Protein AF-A0A3D4UGU6-F1 (afdb_monomer_lite)

Radius of gyration: 24.44 Å; chains: 1; bounding box: 76×70×41 Å

Secondary structure (DSSP, 8-state):
--------------------------SS---S-HHHHHH-TTS-HHHHHHHHHHHHHHHHTTSS-HHHHHHHHHHHHH-TTS-HHHHHHHHHHHHT--SHHHHHHHHHHHHHHTTT---HHHHHHHHHHHHHTT-GGGHHHHHHHH--

Foldseek 3Di:
DDDDDDDDDDDDDDDDDPPPDPDPDQPDDDPPQLLVQLPDPSDDLVSNLVSLVVQLVCVVVVNDDPVVSLVSLLVLLPDPPHDPVSNLSSLLSLLPDPPPVSLVVNLVSLQVALQPDQPVSSLVSSVVSCVVVVVVVCVVSSVNNVVD

Sequence (148 aa):
MKTLAKATLIVLSLSLPLMISCSTSSRFEPTGNPLLDLRNPELLERDRIAAARAAWSEVEEGIRDRERTRYALKNLAWSGGTERPLRLTVIELLMSDESPEGNADSRAMARLMLPNEKDTEAVRIIAVRAVESDWDDLAPALVRSLAR

Structure (mmCIF, N/CA/C/O backbone):
data_AF-A0A3D4UGU6-F1
#
_entry.id   AF-A0A3D4UGU6-F1
#
loop_
_atom_site.group_PDB
_atom_site.id
_atom_site.type_symbol
_atom_site.label_atom_id
_atom_site.label_alt_id
_atom_site.label_comp_id
_atom_site.label_asym_id
_atom_site.label_entity_id
_atom_site.label_seq_id
_atom_site.pdbx_PDB_ins_code
_atom_site.Cartn_x
_atom_site.Cartn_y
_atom_site.Cartn_z
_atom_site.occupancy
_atom_site.B_iso_or_equiv
_atom_site.auth_seq_id
_atom_site.auth_comp_id
_atom_site.auth_asym_id
_atom_site.auth_atom_id
_atom_site.pdbx_PDB_model_num
ATOM 1 N N . MET A 1 1 ? 60.203 56.952 -3.074 1.00 46.09 1 MET A N 1
ATOM 2 C CA . MET A 1 1 ? 58.954 56.240 -3.425 1.00 46.09 1 MET A CA 1
ATOM 3 C C . MET A 1 1 ? 59.177 54.760 -3.147 1.00 46.09 1 MET A C 1
ATOM 5 O O . MET A 1 1 ? 60.029 54.169 -3.792 1.00 46.09 1 MET A O 1
ATOM 9 N N . LYS A 1 2 ? 58.551 54.213 -2.096 1.00 43.56 2 LYS A N 1
ATOM 10 C CA . LYS A 1 2 ? 58.785 52.845 -1.598 1.00 43.56 2 LYS A CA 1
ATOM 11 C C . LYS A 1 2 ? 57.653 51.928 -2.070 1.00 43.56 2 LYS A C 1
ATOM 13 O O . LYS A 1 2 ? 56.502 52.159 -1.720 1.00 43.56 2 LYS A O 1
ATOM 18 N N . THR A 1 3 ? 57.995 50.908 -2.845 1.00 61.78 3 THR A N 1
ATOM 19 C CA . THR A 1 3 ? 57.140 49.767 -3.194 1.00 61.78 3 THR A CA 1
ATOM 20 C C . THR A 1 3 ? 57.144 48.749 -2.054 1.00 61.78 3 THR A C 1
ATOM 22 O O . THR A 1 3 ? 58.214 48.369 -1.582 1.00 61.78 3 THR A O 1
ATOM 25 N N . LEU A 1 4 ? 55.968 48.282 -1.627 1.00 54.72 4 LEU A N 1
ATOM 26 C CA . LEU A 1 4 ? 55.832 47.160 -0.695 1.00 54.72 4 LEU A CA 1
ATOM 27 C C . LEU A 1 4 ? 54.700 46.246 -1.171 1.00 54.72 4 LEU A C 1
ATOM 29 O O . LEU A 1 4 ? 53.520 46.538 -1.001 1.00 54.72 4 LEU A O 1
ATOM 33 N N . ALA A 1 5 ? 55.102 45.152 -1.813 1.00 58.72 5 ALA A N 1
ATOM 34 C CA . ALA A 1 5 ? 54.250 44.025 -2.144 1.00 58.72 5 ALA A CA 1
ATOM 35 C C . ALA A 1 5 ? 53.899 43.252 -0.863 1.00 58.72 5 ALA A C 1
ATOM 37 O O . ALA A 1 5 ? 54.774 42.987 -0.037 1.00 58.72 5 ALA A O 1
ATOM 38 N N . LYS A 1 6 ? 52.634 42.852 -0.711 1.00 54.25 6 LYS A N 1
ATOM 39 C CA . LYS A 1 6 ? 52.220 41.827 0.252 1.00 54.25 6 LYS A CA 1
ATOM 40 C C . LYS A 1 6 ? 51.451 40.740 -0.486 1.00 54.25 6 LYS A C 1
ATOM 42 O O . LYS A 1 6 ? 50.303 40.923 -0.871 1.00 54.25 6 LYS A O 1
ATOM 47 N N . ALA A 1 7 ? 52.138 39.619 -0.679 1.00 60.38 7 ALA A N 1
ATOM 48 C CA . ALA A 1 7 ? 51.550 38.335 -1.011 1.00 60.38 7 ALA A CA 1
ATOM 49 C C . ALA A 1 7 ? 50.746 37.828 0.196 1.00 60.38 7 ALA A C 1
ATOM 51 O O . ALA A 1 7 ? 51.212 37.905 1.333 1.00 60.38 7 ALA A O 1
ATOM 52 N N . THR A 1 8 ? 49.540 37.318 -0.032 1.00 62.62 8 THR A N 1
ATOM 53 C CA . THR A 1 8 ? 48.770 36.585 0.981 1.00 62.62 8 THR A CA 1
ATOM 54 C C . THR A 1 8 ? 48.318 35.278 0.350 1.00 62.62 8 THR A C 1
ATOM 56 O O . THR A 1 8 ? 47.442 35.249 -0.508 1.00 62.62 8 THR A O 1
ATOM 59 N N . LEU A 1 9 ? 49.015 34.211 0.736 1.00 54.78 9 LEU A N 1
ATOM 60 C CA . LEU A 1 9 ? 48.785 32.831 0.336 1.00 54.78 9 LEU A CA 1
ATOM 61 C C . LEU A 1 9 ? 47.751 32.242 1.311 1.00 54.78 9 LEU A C 1
ATOM 63 O O . LEU A 1 9 ? 48.059 32.077 2.489 1.00 54.78 9 LEU A O 1
ATOM 67 N N . ILE A 1 10 ? 46.529 31.963 0.852 1.00 64.19 10 ILE A N 1
ATOM 68 C CA . ILE A 1 10 ? 45.519 31.239 1.641 1.00 64.19 10 ILE A CA 1
ATOM 69 C C . ILE A 1 10 ? 45.541 29.781 1.181 1.00 64.19 10 ILE A C 1
ATOM 71 O O . ILE A 1 10 ? 45.082 29.452 0.091 1.00 64.19 10 ILE A O 1
ATOM 75 N N . VAL A 1 11 ? 46.111 28.914 2.017 1.00 57.41 11 VAL A N 1
ATOM 76 C CA . VAL A 1 11 ? 46.067 27.456 1.866 1.00 57.41 11 VAL A CA 1
ATOM 77 C C . VAL A 1 11 ? 44.796 26.970 2.562 1.00 57.41 11 VAL A C 1
ATOM 79 O O . VAL A 1 11 ? 44.750 26.901 3.787 1.00 57.41 11 VAL A O 1
ATOM 82 N N . LEU A 1 12 ? 43.748 26.680 1.788 1.00 63.50 12 LEU A N 1
ATOM 83 C CA . LEU A 1 12 ? 42.512 26.072 2.286 1.00 63.50 12 LEU A CA 1
ATOM 84 C C . LEU A 1 12 ? 42.599 24.552 2.078 1.00 63.50 12 LEU A C 1
ATOM 86 O O . LEU A 1 12 ? 42.323 24.035 0.998 1.00 63.50 12 LEU A O 1
ATOM 90 N N . SER A 1 13 ? 43.049 23.835 3.105 1.00 57.81 13 SER A N 1
ATOM 91 C CA . SER A 1 13 ? 43.100 22.372 3.133 1.00 57.81 13 SER A CA 1
ATOM 92 C C . SER A 1 13 ? 41.694 21.800 3.343 1.00 57.81 13 SER A C 1
ATOM 94 O O . SER A 1 13 ? 41.182 21.788 4.463 1.00 57.81 13 SER A O 1
ATOM 96 N N . LEU A 1 14 ? 41.065 21.351 2.255 1.00 61.81 14 LEU A N 1
ATOM 97 C CA . LEU A 1 14 ? 39.759 20.693 2.252 1.00 61.81 14 LEU A CA 1
ATOM 98 C C . LEU A 1 14 ? 39.931 19.187 2.518 1.00 61.81 14 LEU A C 1
ATOM 100 O O . LEU A 1 14 ? 40.141 18.394 1.603 1.00 61.81 14 LEU A O 1
ATOM 104 N N . SER A 1 15 ? 39.873 18.796 3.788 1.00 63.38 15 SER A N 1
ATOM 105 C CA . SER A 1 15 ? 39.917 17.397 4.227 1.00 63.38 15 SER A CA 1
ATOM 106 C C . SER A 1 15 ? 38.533 16.753 4.068 1.00 63.38 15 SER A C 1
ATOM 108 O O . SER A 1 15 ? 37.707 16.836 4.974 1.00 63.38 15 SER A O 1
ATOM 110 N N . LEU A 1 16 ? 38.255 16.130 2.919 1.00 66.19 16 LEU A N 1
ATOM 111 C CA . LEU A 1 16 ? 37.051 15.311 2.724 1.00 66.19 16 LEU A CA 1
ATOM 112 C C . LEU A 1 16 ? 37.255 13.926 3.373 1.00 66.19 16 LEU A C 1
ATOM 114 O O . LEU A 1 16 ? 38.149 13.194 2.940 1.00 66.19 16 LEU A O 1
ATOM 118 N N . PRO A 1 17 ? 36.452 13.516 4.373 1.00 64.88 17 PRO A N 1
ATOM 119 C CA . PRO A 1 17 ? 36.471 12.140 4.846 1.00 64.88 17 PRO A CA 1
ATOM 120 C C . PRO A 1 17 ? 35.870 11.221 3.772 1.00 64.88 17 PRO A C 1
ATOM 122 O O . PRO A 1 17 ? 34.701 11.342 3.405 1.00 64.88 17 PRO A O 1
ATOM 125 N N . LEU A 1 18 ? 36.689 10.294 3.269 1.00 62.00 18 LEU A N 1
ATOM 126 C CA . LEU A 1 18 ? 36.267 9.158 2.450 1.00 62.00 18 LEU A CA 1
ATOM 127 C C . LEU A 1 18 ? 35.334 8.264 3.278 1.00 62.00 18 LEU A C 1
ATOM 129 O O . LEU A 1 18 ? 35.778 7.421 4.055 1.00 62.00 18 LEU A O 1
ATOM 133 N N . MET A 1 19 ? 34.027 8.460 3.113 1.00 65.38 19 MET A N 1
ATOM 134 C CA . MET A 1 19 ? 33.008 7.527 3.585 1.00 65.38 19 MET A CA 1
ATOM 135 C C . MET A 1 19 ? 33.100 6.247 2.745 1.00 65.38 19 MET A C 1
ATOM 137 O O . MET A 1 19 ? 32.642 6.200 1.603 1.00 65.38 19 MET A O 1
ATOM 141 N N . ILE A 1 20 ? 33.725 5.210 3.304 1.00 63.09 20 ILE A N 1
ATOM 142 C CA . ILE A 1 20 ? 33.749 3.856 2.745 1.00 63.09 20 ILE A CA 1
ATOM 143 C C . ILE A 1 20 ? 32.329 3.288 2.875 1.00 63.09 20 ILE A C 1
ATOM 145 O O . ILE A 1 20 ? 31.932 2.791 3.926 1.00 63.09 20 ILE A O 1
ATOM 149 N N . SER A 1 21 ? 31.537 3.424 1.811 1.00 65.44 21 SER A N 1
ATOM 150 C CA . SER A 1 21 ? 30.203 2.836 1.711 1.00 65.44 21 SER A CA 1
ATOM 151 C C . SER A 1 21 ? 30.337 1.366 1.319 1.00 65.44 21 SER A C 1
ATOM 153 O O . SER A 1 21 ? 30.673 1.042 0.178 1.00 65.44 21 SER A O 1
ATOM 155 N N . CYS A 1 22 ? 30.094 0.460 2.266 1.00 66.12 22 CYS A N 1
ATOM 156 C CA . CYS A 1 22 ? 29.936 -0.963 1.981 1.00 66.12 22 CYS A CA 1
ATOM 157 C C . CYS A 1 22 ? 28.624 -1.184 1.213 1.00 66.12 22 CYS A C 1
ATOM 159 O O . CYS A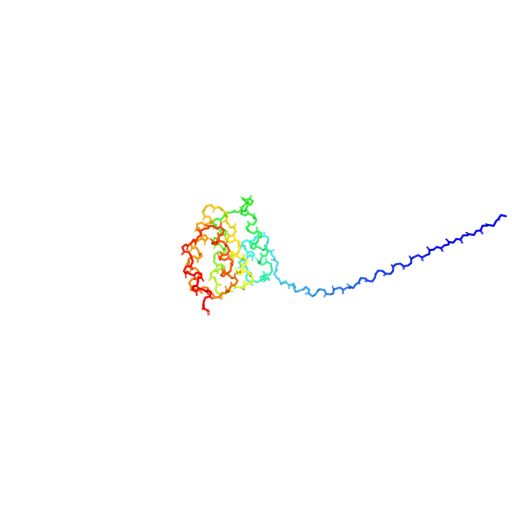 1 22 ? 27.584 -1.508 1.785 1.00 66.12 22 CYS A O 1
ATOM 161 N N . SER A 1 23 ? 28.676 -0.997 -0.104 1.00 62.88 23 SER A N 1
ATOM 162 C CA . SER A 1 23 ? 27.615 -1.388 -1.026 1.00 62.88 23 SER A CA 1
ATOM 163 C C . SER A 1 23 ? 27.486 -2.912 -1.020 1.00 62.88 23 SER A C 1
ATOM 165 O O . SER A 1 23 ? 28.260 -3.612 -1.669 1.00 62.88 23 SER A O 1
ATOM 167 N N . THR A 1 24 ? 26.485 -3.436 -0.314 1.00 66.50 24 THR A N 1
ATOM 168 C CA . THR A 1 24 ? 26.001 -4.798 -0.571 1.00 66.50 24 THR A CA 1
ATOM 169 C C . THR A 1 24 ? 25.322 -4.773 -1.941 1.00 66.50 24 THR A C 1
ATOM 171 O O . THR A 1 24 ? 24.236 -4.200 -2.086 1.00 66.50 24 THR A O 1
ATOM 174 N N . SER A 1 25 ? 26.001 -5.293 -2.962 1.00 69.19 25 SER A N 1
ATOM 175 C CA . SER A 1 25 ? 25.438 -5.517 -4.292 1.00 69.19 25 SER A CA 1
ATOM 176 C C . SER A 1 25 ? 24.712 -6.861 -4.317 1.00 69.19 25 SER A C 1
ATOM 178 O O . SER A 1 25 ? 25.158 -7.841 -3.718 1.00 69.19 25 SER A O 1
ATOM 180 N N . SER A 1 26 ? 23.563 -6.900 -4.985 1.00 74.19 26 SER A N 1
ATOM 181 C CA . SER A 1 26 ? 22.894 -8.160 -5.291 1.00 74.19 26 SER A CA 1
ATOM 182 C C . SER A 1 26 ? 23.615 -8.859 -6.446 1.00 74.19 26 SER A C 1
ATOM 184 O O . SER A 1 26 ? 24.264 -8.205 -7.260 1.00 74.19 26 SER A O 1
ATOM 186 N N . ARG A 1 27 ? 23.515 -10.192 -6.517 1.00 82.06 27 ARG A N 1
ATOM 187 C CA . ARG A 1 27 ? 24.000 -10.967 -7.676 1.00 82.06 27 ARG A CA 1
ATOM 188 C C . ARG A 1 27 ? 23.057 -10.887 -8.882 1.00 82.06 27 ARG A C 1
ATOM 190 O O . ARG A 1 27 ? 23.422 -11.349 -9.956 1.00 82.06 27 ARG A O 1
ATOM 197 N N . PHE A 1 28 ? 21.865 -10.339 -8.683 1.00 89.38 28 PHE A N 1
ATOM 198 C CA . PHE A 1 28 ? 20.797 -10.222 -9.662 1.00 89.38 28 PHE A CA 1
ATOM 199 C C . PHE A 1 28 ? 20.582 -8.754 -10.030 1.00 89.38 28 PHE A C 1
ATOM 201 O O . PHE A 1 28 ? 20.546 -7.871 -9.169 1.00 89.38 28 PHE A O 1
ATOM 208 N N . GLU A 1 29 ? 20.442 -8.492 -11.321 1.00 92.19 29 GLU A N 1
ATOM 209 C CA . GLU A 1 29 ? 20.176 -7.152 -11.831 1.00 92.19 29 GLU A CA 1
ATOM 210 C C . GLU A 1 29 ? 18.671 -6.980 -12.077 1.00 92.19 29 GLU A C 1
ATOM 212 O O . GLU A 1 29 ? 18.023 -7.924 -12.546 1.00 92.19 29 GLU A O 1
ATOM 217 N N . PRO A 1 30 ? 18.090 -5.807 -11.760 1.00 94.81 30 PRO A N 1
ATOM 218 C CA . PRO A 1 30 ? 16.723 -5.489 -12.149 1.00 94.81 30 PRO A CA 1
ATOM 219 C C . PRO A 1 30 ? 16.535 -5.636 -13.661 1.00 94.81 30 PRO A C 1
ATOM 221 O O . PRO A 1 30 ? 17.362 -5.186 -14.454 1.00 94.81 30 PRO A O 1
ATOM 224 N N . THR A 1 31 ? 15.428 -6.247 -14.066 1.00 96.38 31 THR A N 1
ATOM 225 C CA . THR A 1 31 ? 15.087 -6.473 -15.477 1.00 96.38 31 THR A CA 1
ATOM 226 C C . THR A 1 31 ? 14.634 -5.199 -16.185 1.00 96.38 31 THR A C 1
ATOM 228 O O . THR A 1 31 ? 14.565 -5.169 -17.413 1.00 96.38 31 THR A O 1
ATOM 231 N N . GLY A 1 32 ? 14.281 -4.161 -15.420 1.00 94.56 32 GLY A N 1
ATOM 232 C CA . GLY A 1 32 ? 13.682 -2.934 -15.936 1.00 94.56 32 GLY A CA 1
ATOM 233 C C . GLY A 1 32 ? 12.168 -3.040 -16.120 1.00 94.56 32 GLY A C 1
ATOM 234 O O . GLY A 1 32 ? 11.548 -2.077 -16.556 1.00 94.56 32 GLY A O 1
ATOM 235 N N . ASN A 1 33 ? 11.552 -4.179 -15.778 1.00 96.88 33 ASN A N 1
ATOM 236 C CA . ASN A 1 33 ? 10.102 -4.307 -15.671 1.00 96.88 33 ASN A CA 1
ATOM 237 C C . ASN A 1 33 ? 9.694 -4.260 -14.188 1.00 96.88 33 ASN A C 1
ATOM 239 O O . ASN A 1 33 ? 9.837 -5.271 -13.491 1.00 96.88 33 ASN A O 1
ATOM 243 N N . PRO A 1 34 ? 9.103 -3.145 -13.716 1.00 97.62 34 PRO A N 1
ATOM 244 C CA . PRO A 1 34 ? 8.799 -2.949 -12.302 1.00 97.62 34 PRO A CA 1
ATOM 245 C C . PRO A 1 34 ? 7.976 -4.069 -11.651 1.00 97.62 34 PRO A C 1
ATOM 247 O O . PRO A 1 34 ? 8.245 -4.455 -10.519 1.00 97.62 34 PRO A O 1
ATOM 250 N N . LEU A 1 35 ? 6.998 -4.656 -12.352 1.00 97.25 35 LEU A N 1
ATOM 251 C CA . LEU A 1 35 ? 6.181 -5.733 -11.773 1.00 97.25 35 LEU A CA 1
ATOM 252 C C . LEU A 1 35 ? 6.900 -7.083 -11.715 1.00 97.25 35 LEU A C 1
ATOM 254 O O . LEU A 1 35 ? 6.578 -7.897 -10.846 1.00 97.25 35 LEU A O 1
ATOM 258 N N . LEU A 1 36 ? 7.829 -7.346 -12.638 1.00 97.00 36 LEU A N 1
ATOM 259 C CA . LEU A 1 36 ? 8.654 -8.553 -12.575 1.00 97.00 36 LEU A CA 1
ATOM 260 C C . LEU A 1 36 ? 9.684 -8.422 -11.454 1.00 97.00 36 LEU A C 1
ATOM 262 O O . LEU A 1 36 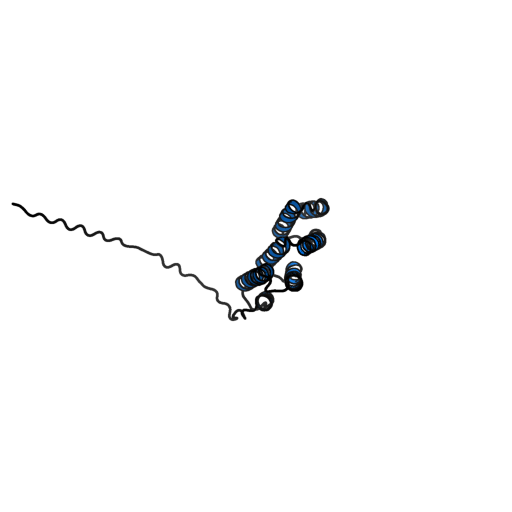? 9.787 -9.321 -10.622 1.00 97.00 36 LEU A O 1
ATOM 266 N N . ASP A 1 37 ? 10.355 -7.275 -11.380 1.00 97.88 37 ASP A N 1
ATOM 267 C CA . ASP A 1 37 ? 11.381 -6.995 -10.375 1.00 97.88 37 ASP A CA 1
ATOM 268 C C . ASP A 1 37 ? 10.790 -6.990 -8.960 1.00 97.88 37 ASP A C 1
ATOM 270 O O . ASP A 1 37 ? 11.307 -7.640 -8.056 1.00 97.88 37 ASP A O 1
ATOM 274 N N . LEU A 1 38 ? 9.621 -6.379 -8.771 1.00 97.69 38 LEU A N 1
ATOM 275 C CA . LEU A 1 38 ? 8.892 -6.407 -7.502 1.00 97.69 38 LEU A CA 1
ATOM 276 C C . LEU A 1 38 ? 8.629 -7.838 -6.985 1.00 97.69 38 LEU A C 1
ATOM 278 O O . LEU A 1 38 ? 8.700 -8.116 -5.780 1.00 97.69 38 LEU A O 1
ATOM 282 N N . ARG A 1 39 ? 8.307 -8.759 -7.898 1.00 95.38 39 ARG A N 1
ATOM 283 C CA . ARG A 1 39 ? 7.971 -10.153 -7.580 1.00 95.38 39 ARG A CA 1
ATOM 284 C C . ARG A 1 39 ? 9.190 -11.062 -7.484 1.00 95.38 39 ARG A C 1
ATOM 286 O O . ARG A 1 39 ? 9.014 -12.213 -7.094 1.00 95.38 39 ARG A O 1
ATOM 293 N N . ASN A 1 40 ? 10.379 -10.578 -7.831 1.00 95.31 40 ASN A N 1
ATOM 294 C CA . ASN A 1 40 ? 11.591 -11.376 -7.822 1.00 95.31 40 ASN A CA 1
ATOM 295 C C . ASN A 1 40 ? 12.173 -11.453 -6.395 1.00 95.31 40 ASN A C 1
ATOM 297 O O . ASN A 1 40 ? 12.705 -10.450 -5.920 1.00 95.31 40 ASN A O 1
ATOM 301 N N . PRO A 1 41 ? 12.111 -12.610 -5.705 1.00 94.25 41 PRO A N 1
ATOM 302 C CA . PRO A 1 41 ? 12.667 -12.748 -4.358 1.00 94.25 41 PRO A CA 1
ATOM 303 C C . PRO A 1 41 ? 14.204 -12.749 -4.339 1.00 94.25 41 PRO A C 1
ATOM 305 O O . PRO A 1 41 ? 14.796 -12.676 -3.268 1.00 94.25 41 PRO A O 1
ATOM 308 N N . GLU A 1 42 ? 14.855 -12.856 -5.499 1.00 94.38 42 GLU A N 1
ATOM 309 C CA . GLU A 1 42 ? 16.314 -12.863 -5.616 1.00 94.38 42 GLU A CA 1
ATOM 310 C C . GLU A 1 42 ? 16.916 -11.446 -5.633 1.00 94.38 42 GLU A C 1
ATOM 312 O O . GLU A 1 42 ? 18.116 -11.280 -5.400 1.00 94.38 42 GLU A O 1
ATOM 317 N N . LEU A 1 43 ? 16.095 -10.416 -5.876 1.00 95.81 43 LEU A N 1
ATOM 318 C CA . LEU A 1 43 ? 16.507 -9.015 -5.770 1.00 95.81 43 LEU A CA 1
ATOM 319 C C . LEU A 1 43 ? 16.566 -8.560 -4.310 1.00 95.81 43 LEU A C 1
ATOM 321 O O . LEU A 1 43 ? 15.837 -9.057 -3.449 1.00 95.81 43 LEU A O 1
ATOM 325 N N . LEU A 1 44 ? 17.396 -7.550 -4.033 1.00 95.56 44 LEU A N 1
ATOM 326 C CA . LEU A 1 44 ? 17.416 -6.936 -2.706 1.00 95.56 44 LEU A CA 1
ATOM 327 C C . LEU A 1 44 ? 16.079 -6.266 -2.421 1.00 95.56 44 LEU A C 1
ATOM 329 O O . LEU A 1 44 ? 15.450 -5.679 -3.301 1.00 95.56 44 LEU A O 1
ATOM 333 N N . GLU A 1 45 ? 15.710 -6.251 -1.145 1.00 95.94 45 GLU A N 1
ATOM 334 C CA . GLU A 1 45 ? 14.514 -5.567 -0.660 1.00 95.94 45 GLU A CA 1
ATOM 335 C C . GLU A 1 45 ? 14.418 -4.118 -1.167 1.00 95.94 45 GLU A C 1
ATOM 337 O O . GLU A 1 45 ? 13.368 -3.708 -1.658 1.00 95.94 45 GLU A O 1
ATOM 342 N N . ARG A 1 46 ? 15.522 -3.355 -1.128 1.00 95.94 46 ARG A N 1
ATOM 343 C CA . ARG A 1 46 ? 15.554 -1.964 -1.613 1.00 95.94 46 ARG A CA 1
ATOM 344 C C . ARG A 1 46 ? 15.194 -1.842 -3.099 1.00 95.94 46 ARG A C 1
ATOM 346 O O . ARG A 1 46 ? 14.505 -0.900 -3.480 1.00 95.94 46 ARG A O 1
ATOM 353 N N . ASP A 1 47 ? 15.637 -2.797 -3.916 1.00 96.81 47 ASP A N 1
ATOM 354 C CA . ASP A 1 47 ? 15.424 -2.784 -5.364 1.00 96.81 47 ASP A CA 1
ATOM 355 C C . ASP A 1 47 ? 13.967 -3.162 -5.664 1.00 96.81 47 ASP A C 1
ATOM 357 O O . ASP A 1 47 ? 13.315 -2.545 -6.503 1.00 96.81 47 ASP A O 1
ATOM 361 N N . ARG A 1 48 ? 13.401 -4.095 -4.888 1.00 98.00 48 ARG A N 1
ATOM 362 C CA . ARG A 1 48 ? 11.977 -4.455 -4.950 1.00 98.00 48 ARG A CA 1
ATOM 363 C C . ARG A 1 48 ? 11.069 -3.313 -4.489 1.00 98.00 48 ARG A C 1
ATOM 365 O O . ARG A 1 48 ? 10.025 -3.087 -5.093 1.00 98.00 48 ARG A O 1
ATOM 372 N N . ILE A 1 49 ? 11.467 -2.558 -3.462 1.00 98.56 49 ILE A N 1
ATOM 373 C CA . ILE A 1 49 ? 10.770 -1.336 -3.026 1.00 98.56 49 ILE A CA 1
ATOM 374 C C . ILE A 1 49 ? 10.793 -0.282 -4.137 1.00 98.56 49 ILE A C 1
ATOM 376 O O . ILE A 1 49 ? 9.753 0.303 -4.446 1.00 98.56 49 ILE A O 1
ATOM 380 N N . ALA A 1 50 ? 11.955 -0.053 -4.756 1.00 98.19 50 ALA A N 1
ATOM 381 C CA . ALA A 1 50 ? 12.074 0.864 -5.886 1.00 98.19 50 ALA A CA 1
ATOM 382 C C . ALA A 1 50 ? 11.177 0.423 -7.053 1.00 98.19 50 ALA A C 1
ATOM 384 O O . ALA A 1 50 ? 10.457 1.246 -7.616 1.00 98.19 50 ALA A O 1
ATOM 385 N N . ALA A 1 51 ? 11.135 -0.879 -7.342 1.00 98.50 51 ALA A N 1
ATOM 386 C CA . ALA A 1 51 ? 10.258 -1.455 -8.352 1.00 98.50 51 ALA A CA 1
ATOM 387 C C . ALA A 1 51 ? 8.764 -1.275 -8.016 1.00 98.50 51 ALA A C 1
ATOM 389 O O . ALA A 1 51 ? 7.986 -0.930 -8.901 1.00 98.50 51 ALA A O 1
ATOM 390 N N . ALA A 1 52 ? 8.345 -1.418 -6.751 1.00 98.69 52 ALA A N 1
ATOM 391 C CA . ALA A 1 52 ? 6.965 -1.129 -6.339 1.00 98.69 52 ALA A CA 1
ATOM 392 C C . ALA A 1 52 ? 6.574 0.328 -6.632 1.00 98.69 52 ALA A C 1
ATOM 394 O O . ALA A 1 52 ? 5.515 0.587 -7.202 1.00 98.69 52 ALA A O 1
ATOM 395 N N . ARG A 1 53 ? 7.446 1.277 -6.267 1.00 98.69 53 ARG A N 1
ATOM 396 C CA . ARG A 1 53 ? 7.211 2.713 -6.479 1.00 98.69 53 ARG A CA 1
ATOM 397 C C . ARG A 1 53 ? 7.211 3.073 -7.963 1.00 98.69 53 ARG A C 1
ATOM 399 O O . ARG A 1 53 ? 6.335 3.814 -8.391 1.00 98.69 53 ARG A O 1
ATOM 406 N N . ALA A 1 54 ? 8.127 2.507 -8.746 1.00 98.56 54 ALA A N 1
ATOM 407 C CA . ALA A 1 54 ? 8.159 2.691 -10.194 1.00 98.56 54 ALA A CA 1
ATOM 408 C C . ALA A 1 54 ? 6.889 2.142 -10.863 1.00 98.56 54 ALA A C 1
ATOM 410 O O . ALA A 1 54 ? 6.270 2.840 -11.659 1.00 98.56 54 ALA A O 1
ATOM 411 N N . ALA A 1 55 ? 6.442 0.939 -10.479 1.00 98.62 55 ALA A N 1
ATOM 412 C CA . ALA A 1 55 ? 5.202 0.358 -10.994 1.00 98.62 55 ALA A CA 1
ATOM 413 C C . ALA A 1 55 ? 3.986 1.247 -10.698 1.00 98.62 55 ALA A C 1
ATOM 415 O O . ALA A 1 55 ? 3.096 1.360 -11.535 1.00 98.62 55 ALA A O 1
ATOM 416 N N . TRP A 1 56 ? 3.951 1.865 -9.515 1.00 98.62 56 TRP A N 1
ATOM 417 C CA . TRP A 1 56 ? 2.879 2.780 -9.136 1.00 98.62 56 TRP A CA 1
ATOM 418 C C . TRP A 1 56 ? 2.955 4.123 -9.873 1.00 98.62 56 TRP A C 1
ATOM 420 O O . TRP A 1 56 ? 1.934 4.606 -10.345 1.00 98.62 56 TRP A O 1
ATOM 430 N N . SER A 1 57 ? 4.153 4.689 -10.057 1.00 98.50 57 SER A N 1
ATOM 431 C CA . SER A 1 57 ? 4.346 5.900 -10.876 1.00 98.50 57 SER A CA 1
ATOM 432 C C . SER A 1 57 ? 3.830 5.697 -12.300 1.00 98.50 57 SER A C 1
ATOM 434 O O . SER A 1 57 ? 3.060 6.507 -12.800 1.00 98.50 57 SER A O 1
ATOM 436 N N . GLU A 1 58 ? 4.153 4.558 -12.921 1.00 98.44 58 GLU A N 1
ATOM 437 C CA . GLU A 1 58 ? 3.664 4.220 -14.262 1.00 98.44 58 GLU A CA 1
ATOM 438 C C . GLU A 1 58 ? 2.132 4.089 -14.329 1.00 98.44 58 GLU A C 1
ATOM 440 O O . GLU A 1 58 ? 1.543 4.310 -15.386 1.00 98.44 58 GLU A O 1
ATOM 445 N N . VAL A 1 59 ? 1.471 3.722 -13.226 1.00 98.31 59 VAL A N 1
ATOM 446 C CA . VAL A 1 59 ? 0.003 3.720 -13.132 1.00 98.31 59 VAL A CA 1
ATOM 447 C C . VAL A 1 59 ? -0.546 5.146 -13.099 1.00 98.31 59 VAL A C 1
ATOM 449 O O . VAL A 1 59 ? -1.510 5.436 -13.807 1.00 98.31 59 VAL A O 1
ATOM 452 N N . GLU A 1 60 ? 0.062 6.038 -12.316 1.00 97.62 60 GLU A N 1
ATOM 453 C CA . GLU A 1 60 ? -0.337 7.453 -12.257 1.00 97.62 60 GLU A CA 1
ATOM 454 C C . GLU A 1 60 ? -0.088 8.181 -13.587 1.00 97.62 60 GLU A C 1
ATOM 456 O O . GLU A 1 60 ? -0.863 9.045 -13.989 1.00 97.62 60 GLU A O 1
ATOM 461 N N . GLU A 1 61 ? 0.939 7.770 -14.327 1.00 98.06 61 GLU A N 1
ATOM 462 C CA . GLU A 1 61 ? 1.249 8.267 -15.672 1.00 98.06 61 GLU A CA 1
ATOM 463 C C . GLU A 1 61 ? 0.374 7.634 -16.774 1.00 98.06 61 GLU A C 1
ATOM 465 O O . GLU A 1 61 ? 0.475 8.010 -17.942 1.00 98.06 61 GLU A O 1
ATOM 470 N N . GLY A 1 62 ? -0.483 6.662 -16.436 1.00 97.38 62 GLY A N 1
ATOM 471 C CA . GLY A 1 62 ? -1.345 5.957 -17.393 1.00 97.38 62 GLY A CA 1
ATOM 472 C C . GLY A 1 62 ? -0.605 4.997 -18.335 1.00 97.38 62 GLY A C 1
ATOM 473 O O . GLY A 1 62 ? -1.180 4.526 -19.316 1.00 97.38 62 GLY A O 1
ATOM 474 N N . ILE A 1 63 ? 0.662 4.691 -18.051 1.00 98.12 63 ILE A N 1
ATOM 475 C CA . ILE A 1 63 ? 1.500 3.750 -18.810 1.00 98.12 63 ILE A CA 1
ATOM 476 C C . ILE A 1 63 ? 1.132 2.306 -18.458 1.00 98.12 63 ILE A C 1
ATOM 478 O O . ILE A 1 63 ? 1.151 1.414 -19.312 1.00 98.12 63 ILE A O 1
ATOM 482 N N . ARG A 1 64 ? 0.804 2.061 -17.187 1.00 97.31 64 ARG A N 1
ATOM 483 C CA . ARG A 1 64 ? 0.516 0.733 -16.650 1.00 97.31 64 ARG A CA 1
ATOM 484 C C . ARG A 1 64 ? -0.933 0.618 -16.194 1.00 97.31 64 ARG A C 1
ATOM 486 O O . ARG A 1 64 ? -1.516 1.545 -15.648 1.00 97.31 64 ARG A O 1
ATOM 493 N N . ASP A 1 65 ? -1.492 -0.575 -16.372 1.00 98.06 65 ASP A N 1
ATOM 494 C CA . ASP A 1 65 ? -2.837 -0.902 -15.909 1.00 98.06 65 ASP A CA 1
ATOM 495 C C . ASP A 1 65 ? -2.948 -0.838 -14.372 1.00 98.06 65 ASP A C 1
ATOM 497 O O . ASP A 1 65 ? -2.221 -1.539 -13.648 1.00 98.06 65 ASP A O 1
ATOM 501 N N . ARG A 1 66 ? -3.864 0.006 -13.878 1.00 98.25 66 ARG A N 1
ATOM 502 C CA . ARG A 1 66 ? -4.084 0.249 -12.443 1.00 98.25 66 ARG A CA 1
ATOM 503 C C . ARG A 1 66 ? -4.564 -1.013 -11.736 1.00 98.25 66 ARG A C 1
ATOM 505 O O . ARG A 1 66 ? -3.982 -1.392 -10.721 1.00 98.25 66 ARG A O 1
ATOM 512 N N . GLU A 1 67 ? -5.570 -1.698 -12.282 1.00 97.69 67 GLU A N 1
ATOM 513 C CA . GLU A 1 67 ? -6.181 -2.881 -11.660 1.00 97.69 67 GLU A CA 1
ATOM 514 C C . GLU A 1 67 ? -5.158 -4.009 -11.461 1.00 97.69 67 GLU A C 1
ATOM 516 O O . GLU A 1 67 ? -4.975 -4.517 -10.349 1.00 97.69 67 GLU A O 1
ATOM 521 N N . ARG A 1 68 ? -4.415 -4.355 -12.515 1.00 97.56 68 ARG A N 1
ATOM 522 C CA . ARG A 1 68 ? -3.373 -5.386 -12.484 1.00 97.56 68 ARG A CA 1
ATOM 523 C C . ARG A 1 68 ? -2.241 -5.032 -11.528 1.00 97.56 68 ARG A C 1
ATOM 525 O O . ARG A 1 68 ? -1.727 -5.919 -10.842 1.00 97.56 68 ARG A O 1
ATOM 532 N N . THR A 1 69 ? -1.844 -3.763 -11.473 1.00 98.50 69 THR A N 1
ATOM 533 C CA . THR A 1 69 ? -0.799 -3.300 -10.548 1.00 98.50 69 THR A CA 1
ATOM 534 C C . THR A 1 69 ? -1.275 -3.409 -9.110 1.00 98.50 69 THR A C 1
ATOM 536 O O . THR A 1 69 ? -0.602 -4.045 -8.299 1.00 98.50 69 THR A O 1
ATOM 539 N N . ARG A 1 70 ? -2.479 -2.909 -8.804 1.00 98.44 70 ARG A N 1
ATOM 540 C CA . ARG A 1 70 ? -3.103 -3.068 -7.484 1.00 98.44 70 ARG A CA 1
ATOM 541 C C . ARG A 1 70 ? -3.195 -4.533 -7.079 1.00 98.44 70 ARG A C 1
ATOM 543 O O . ARG A 1 70 ? -2.837 -4.875 -5.956 1.00 98.44 70 ARG A O 1
ATOM 550 N N . TYR A 1 71 ? -3.624 -5.414 -7.980 1.00 98.06 71 TYR A N 1
ATOM 551 C CA . TYR A 1 71 ? -3.683 -6.850 -7.710 1.00 98.06 71 TYR A CA 1
ATOM 552 C C . TYR A 1 71 ? -2.309 -7.423 -7.324 1.00 98.06 71 TYR A C 1
ATOM 554 O O . TYR A 1 71 ? -2.197 -8.161 -6.344 1.00 98.06 71 TYR A O 1
ATOM 562 N N . ALA A 1 72 ? -1.245 -7.046 -8.040 1.00 98.00 72 ALA A N 1
ATOM 563 C CA . ALA A 1 72 ? 0.115 -7.463 -7.706 1.00 98.00 72 ALA A CA 1
ATOM 564 C C . ALA A 1 72 ? 0.572 -6.940 -6.331 1.00 98.00 72 ALA A C 1
ATOM 566 O O . ALA A 1 72 ? 1.142 -7.709 -5.554 1.00 98.00 72 ALA A O 1
ATOM 567 N N . LEU A 1 73 ? 0.282 -5.675 -6.007 1.00 98.69 73 LEU A N 1
ATOM 568 C CA . LEU A 1 73 ? 0.604 -5.078 -4.706 1.00 98.69 73 LEU A CA 1
ATOM 569 C C . LEU A 1 73 ? -0.166 -5.747 -3.556 1.00 98.69 73 LEU A C 1
ATOM 571 O O . LEU A 1 73 ? 0.429 -6.061 -2.526 1.00 98.69 73 LEU A O 1
ATOM 575 N N . LYS A 1 74 ? -1.462 -6.041 -3.738 1.00 98.50 74 LYS A N 1
ATOM 576 C CA . LYS A 1 74 ? -2.303 -6.706 -2.724 1.00 98.50 74 LYS A CA 1
ATOM 577 C C . LYS A 1 74 ? -1.776 -8.088 -2.344 1.00 98.50 74 LYS A C 1
ATOM 579 O O . LYS A 1 74 ? -1.743 -8.425 -1.163 1.00 98.50 74 LYS A O 1
ATOM 584 N N . ASN A 1 75 ? -1.287 -8.855 -3.320 1.00 97.69 75 ASN A N 1
ATOM 585 C CA . ASN A 1 75 ? -0.677 -10.161 -3.054 1.00 97.69 75 ASN A CA 1
ATOM 586 C C . ASN A 1 75 ? 0.531 -10.059 -2.107 1.00 97.69 75 ASN A C 1
ATOM 588 O O . ASN A 1 75 ? 0.723 -10.933 -1.266 1.00 97.69 75 ASN A O 1
ATOM 592 N N . LEU A 1 76 ? 1.325 -8.988 -2.214 1.00 98.06 76 LEU A N 1
ATOM 593 C CA . LEU A 1 76 ? 2.450 -8.733 -1.310 1.00 98.06 76 LEU A CA 1
ATOM 594 C C . LEU A 1 76 ? 1.990 -8.184 0.045 1.00 98.06 76 LEU A C 1
ATOM 596 O O . LEU A 1 76 ? 2.519 -8.587 1.075 1.00 98.06 76 LEU A O 1
ATOM 600 N N . ALA A 1 77 ? 0.973 -7.319 0.070 1.00 98.19 77 ALA A N 1
ATOM 601 C CA . ALA A 1 77 ? 0.415 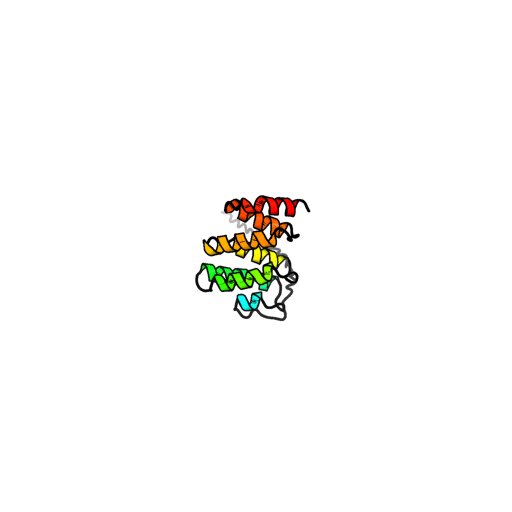-6.781 1.312 1.00 98.19 77 ALA A CA 1
ATOM 602 C C . ALA A 1 77 ? -0.157 -7.884 2.232 1.00 98.19 77 ALA A C 1
ATOM 604 O O . ALA A 1 77 ? -0.025 -7.809 3.460 1.00 98.19 77 ALA A O 1
ATOM 605 N N . TRP A 1 78 ? -0.765 -8.925 1.650 1.00 96.81 78 TRP A N 1
ATOM 606 C CA . TRP A 1 78 ? -1.352 -10.060 2.379 1.00 96.81 78 TRP A CA 1
ATOM 607 C C . TRP A 1 78 ? -0.392 -11.224 2.642 1.00 96.81 78 TRP A C 1
ATOM 609 O O . TRP A 1 78 ? -0.707 -12.106 3.441 1.00 96.81 78 TRP A O 1
ATOM 619 N N . SER A 1 79 ? 0.767 -11.258 1.989 1.00 95.31 79 SER A N 1
ATOM 620 C CA . SER A 1 79 ? 1.717 -12.355 2.148 1.00 95.31 79 SER A CA 1
ATOM 621 C C . SER A 1 79 ? 2.477 -12.245 3.470 1.00 95.31 79 SER A C 1
ATOM 623 O O . SER A 1 79 ? 3.205 -11.284 3.711 1.00 95.31 79 SER A O 1
ATOM 625 N N . GLY A 1 80 ? 2.384 -13.285 4.304 1.00 91.50 80 GLY A N 1
ATOM 626 C CA . GLY A 1 80 ? 3.195 -13.406 5.523 1.00 91.50 80 GLY A CA 1
ATOM 627 C C . GLY A 1 80 ? 4.689 -13.647 5.262 1.00 91.50 80 GLY A C 1
ATOM 628 O O . GLY A 1 80 ? 5.482 -13.563 6.193 1.00 91.50 80 GLY A O 1
ATOM 629 N N . GLY A 1 81 ? 5.072 -13.953 4.017 1.00 93.75 81 GLY A N 1
ATOM 630 C CA . GLY A 1 81 ? 6.468 -14.112 3.602 1.00 93.75 81 GLY A CA 1
ATOM 631 C C . GLY A 1 81 ? 7.094 -12.843 3.023 1.00 93.75 81 GLY A C 1
ATOM 632 O O . GLY A 1 81 ? 8.273 -12.860 2.689 1.00 93.75 81 GLY A O 1
ATOM 633 N N . THR A 1 82 ? 6.326 -11.761 2.862 1.00 97.19 82 THR A N 1
ATOM 634 C CA . THR A 1 82 ? 6.859 -10.492 2.358 1.00 97.19 82 THR A CA 1
ATOM 635 C C . THR A 1 82 ? 7.591 -9.750 3.467 1.00 97.19 82 THR A C 1
ATOM 637 O O . THR A 1 82 ? 7.086 -9.592 4.578 1.00 97.19 82 THR A O 1
ATOM 640 N N . GLU A 1 83 ? 8.788 -9.273 3.145 1.00 97.25 83 GLU A N 1
ATOM 641 C CA . GLU A 1 83 ? 9.641 -8.531 4.056 1.00 97.25 83 GLU A CA 1
ATOM 642 C C . GLU A 1 83 ? 8.953 -7.237 4.497 1.00 97.25 83 GLU A C 1
ATOM 644 O O . GLU A 1 83 ? 8.315 -6.537 3.704 1.00 97.25 83 GLU A O 1
ATOM 649 N N . ARG A 1 84 ? 9.054 -6.925 5.792 1.00 97.62 84 ARG A N 1
ATOM 650 C CA . ARG A 1 84 ? 8.252 -5.873 6.426 1.00 97.62 84 ARG A CA 1
ATOM 651 C C . ARG A 1 84 ? 8.372 -4.502 5.728 1.00 97.62 84 ARG A C 1
ATOM 653 O O . ARG A 1 84 ? 7.325 -3.941 5.413 1.00 97.62 84 ARG A O 1
ATOM 660 N N . PRO A 1 85 ? 9.570 -3.955 5.441 1.00 98.31 85 PRO A N 1
ATOM 661 C CA . PRO A 1 85 ? 9.714 -2.690 4.709 1.00 98.31 85 PRO A CA 1
ATOM 662 C C . PRO A 1 85 ? 9.018 -2.664 3.341 1.00 98.31 85 PRO A C 1
ATOM 664 O O . PRO A 1 85 ? 8.350 -1.682 2.996 1.00 98.31 85 PRO A O 1
ATOM 667 N N . LEU A 1 86 ? 9.123 -3.754 2.576 1.00 98.56 86 LEU A N 1
ATOM 668 C CA . LEU A 1 86 ? 8.434 -3.881 1.294 1.00 98.56 86 LEU A CA 1
ATOM 669 C C . LEU A 1 86 ? 6.918 -3.942 1.491 1.00 98.56 86 LEU A C 1
ATOM 671 O O . LEU A 1 86 ? 6.181 -3.232 0.808 1.00 98.56 86 LEU A O 1
ATOM 675 N N . ARG A 1 87 ? 6.454 -4.743 2.456 1.00 98.50 87 ARG A N 1
ATOM 676 C CA . ARG A 1 87 ? 5.036 -4.884 2.795 1.00 98.50 87 ARG A CA 1
ATOM 677 C C . ARG A 1 87 ? 4.397 -3.542 3.163 1.00 98.50 87 ARG A C 1
ATOM 679 O O . ARG A 1 87 ? 3.334 -3.211 2.646 1.00 98.50 87 ARG A O 1
ATOM 686 N N . LEU A 1 88 ? 5.042 -2.766 4.031 1.00 98.75 88 LEU A N 1
ATOM 687 C CA . LEU A 1 88 ? 4.552 -1.444 4.428 1.00 98.75 88 LEU A CA 1
ATOM 688 C C . LEU A 1 88 ? 4.499 -0.497 3.227 1.00 98.75 88 LEU A C 1
ATOM 690 O O . LEU A 1 88 ? 3.471 0.135 3.007 1.00 98.75 88 LEU A O 1
ATOM 694 N N . THR A 1 89 ? 5.539 -0.494 2.386 1.00 98.81 89 THR A N 1
ATOM 695 C CA . THR A 1 89 ? 5.555 0.326 1.165 1.00 98.81 89 THR A CA 1
ATOM 696 C C . THR A 1 89 ? 4.384 -0.003 0.234 1.00 98.81 89 THR A C 1
ATOM 698 O O . THR A 1 89 ? 3.729 0.902 -0.272 1.00 98.81 89 THR A O 1
ATOM 701 N N . VAL A 1 90 ? 4.083 -1.284 -0.008 1.00 98.69 90 VAL A N 1
ATOM 702 C CA . VAL A 1 90 ? 2.965 -1.633 -0.902 1.00 98.69 90 VAL A CA 1
ATOM 703 C C . VAL A 1 90 ? 1.604 -1.265 -0.304 1.00 98.69 90 VAL A C 1
ATOM 705 O O . VAL A 1 90 ? 0.707 -0.889 -1.054 1.00 98.69 90 VAL A O 1
ATOM 708 N N . ILE A 1 91 ? 1.451 -1.315 1.027 1.00 98.81 91 ILE A N 1
ATOM 709 C CA . ILE A 1 91 ? 0.238 -0.843 1.712 1.00 98.81 91 ILE A CA 1
ATOM 710 C C . ILE A 1 91 ? 0.089 0.672 1.540 1.00 98.81 91 ILE A C 1
ATOM 712 O O . ILE A 1 91 ? -1.000 1.121 1.195 1.00 98.81 91 ILE A O 1
ATOM 716 N N . GLU A 1 92 ? 1.162 1.449 1.721 1.00 98.81 92 GLU A N 1
ATOM 717 C CA . GLU A 1 92 ? 1.155 2.902 1.485 1.00 98.81 92 GLU A CA 1
ATOM 718 C C . GLU A 1 92 ? 0.711 3.236 0.059 1.00 98.81 92 GLU A C 1
ATOM 720 O O . GLU A 1 92 ? -0.192 4.048 -0.125 1.00 98.81 92 GLU A O 1
ATOM 725 N N . LEU A 1 93 ? 1.290 2.568 -0.945 1.00 98.81 93 LEU A N 1
ATOM 726 C CA . LEU A 1 93 ? 0.941 2.790 -2.351 1.00 98.81 93 LEU A CA 1
ATOM 727 C C . LEU A 1 93 ? -0.537 2.474 -2.619 1.00 98.81 93 LEU A C 1
ATOM 729 O O . LEU A 1 93 ? -1.244 3.288 -3.207 1.00 98.81 93 LEU A O 1
ATOM 733 N N . LEU A 1 94 ? -1.040 1.343 -2.116 1.00 98.75 94 LEU A N 1
ATOM 734 C CA . LEU A 1 94 ? -2.456 0.989 -2.246 1.00 98.75 94 LEU A CA 1
ATOM 735 C C . LEU A 1 94 ? -3.372 2.025 -1.580 1.00 98.75 94 LEU A C 1
ATOM 737 O O . LEU A 1 94 ? -4.400 2.386 -2.157 1.00 98.75 94 LEU A O 1
ATOM 741 N N . MET A 1 95 ? -3.005 2.511 -0.391 1.00 98.62 95 MET A N 1
ATOM 742 C CA . MET A 1 95 ? -3.769 3.524 0.345 1.00 98.62 95 MET A CA 1
ATOM 743 C C . MET A 1 95 ? -3.710 4.907 -0.313 1.00 98.62 95 MET A C 1
ATOM 745 O O . MET A 1 95 ? -4.675 5.651 -0.186 1.00 98.62 95 MET A O 1
ATOM 749 N N . SER A 1 96 ? -2.649 5.226 -1.059 1.00 98.44 96 SER A N 1
ATOM 750 C CA . SER A 1 96 ? -2.517 6.494 -1.796 1.00 98.44 96 SER A CA 1
ATOM 751 C C . SER A 1 96 ? -3.378 6.597 -3.059 1.00 98.44 96 SER A C 1
ATOM 753 O O . SER A 1 96 ? -3.409 7.649 -3.684 1.00 98.44 96 SER A O 1
ATOM 755 N N . ASP A 1 97 ? -4.083 5.534 -3.449 1.00 98.19 97 ASP A N 1
ATOM 756 C CA . ASP A 1 97 ? -4.967 5.578 -4.612 1.00 98.19 97 ASP A CA 1
ATOM 757 C C . ASP A 1 97 ? -6.223 6.412 -4.319 1.00 98.19 97 ASP A C 1
ATOM 759 O O . ASP A 1 97 ? -7.065 6.043 -3.490 1.00 98.19 97 ASP A O 1
ATOM 763 N N . GLU A 1 98 ? -6.331 7.555 -4.991 1.00 96.44 98 GLU A N 1
ATOM 764 C CA . GLU A 1 98 ? -7.448 8.495 -4.863 1.00 96.44 98 GLU A CA 1
ATOM 765 C C . GLU A 1 98 ? -8.526 8.304 -5.931 1.00 96.44 98 GLU A C 1
ATOM 767 O O . GLU A 1 98 ? -9.576 8.944 -5.854 1.00 96.44 98 GLU A O 1
ATOM 772 N N . SER A 1 99 ? -8.319 7.401 -6.898 1.00 97.25 99 SER A N 1
ATOM 773 C CA . SER A 1 99 ? -9.386 7.055 -7.840 1.00 97.25 99 SER A CA 1
ATOM 774 C C . SER A 1 99 ? -10.601 6.488 -7.087 1.00 97.25 99 SER A C 1
ATOM 776 O O . SER A 1 99 ? -10.420 5.810 -6.071 1.00 97.25 99 SER A O 1
ATOM 778 N N . PRO A 1 100 ? -11.844 6.723 -7.549 1.00 97.75 100 PRO A N 1
ATOM 779 C CA . PRO A 1 100 ? -13.035 6.203 -6.875 1.00 97.75 100 PRO A CA 1
ATOM 780 C C . PRO A 1 100 ? -12.989 4.682 -6.667 1.00 97.75 100 PRO A C 1
ATOM 782 O O . PRO A 1 100 ? -13.291 4.181 -5.581 1.00 97.75 100 PRO A O 1
ATOM 785 N N . GLU A 1 101 ? -12.550 3.946 -7.687 1.00 97.62 101 GLU A N 1
ATOM 786 C CA . GLU A 1 101 ? -12.407 2.492 -7.656 1.00 97.62 101 GLU A CA 1
ATOM 787 C C . GLU A 1 101 ? -11.274 2.064 -6.715 1.00 97.62 101 GLU A C 1
ATOM 789 O O . GLU A 1 101 ? -11.439 1.133 -5.923 1.00 97.62 101 GLU A O 1
ATOM 794 N N . GLY A 1 102 ? -10.136 2.764 -6.763 1.00 98.06 102 GLY A N 1
ATOM 795 C CA . GLY A 1 102 ? -8.989 2.514 -5.898 1.00 98.06 102 GLY A CA 1
ATOM 796 C C . GLY A 1 102 ? -9.286 2.776 -4.424 1.00 98.06 102 GLY A C 1
ATOM 797 O O . GLY A 1 102 ? -8.939 1.950 -3.580 1.00 98.06 102 GLY A O 1
ATOM 798 N N . ASN A 1 103 ? -9.992 3.865 -4.111 1.00 98.19 103 ASN A N 1
ATOM 799 C CA . ASN A 1 103 ? -10.422 4.203 -2.756 1.00 98.19 103 ASN A CA 1
ATOM 800 C C . ASN A 1 103 ? -11.387 3.139 -2.206 1.00 98.19 103 ASN A C 1
ATOM 802 O O . ASN A 1 103 ? -11.180 2.633 -1.100 1.00 98.19 103 ASN A O 1
ATOM 806 N N . ALA A 1 104 ? -12.381 2.726 -3.001 1.00 98.50 104 ALA A N 1
ATOM 807 C CA . ALA A 1 104 ? -13.321 1.674 -2.619 1.00 98.50 104 ALA A CA 1
ATOM 808 C C . ALA A 1 104 ? -12.622 0.323 -2.375 1.00 98.50 104 ALA A C 1
ATOM 810 O O . ALA A 1 104 ? -12.887 -0.343 -1.369 1.00 98.50 104 ALA A O 1
ATOM 811 N N . ASP A 1 105 ? -11.694 -0.067 -3.253 1.00 98.56 105 ASP A N 1
ATOM 812 C CA . ASP A 1 105 ? -10.898 -1.289 -3.104 1.00 98.56 105 ASP A CA 1
ATOM 813 C C . ASP A 1 105 ? -9.965 -1.219 -1.883 1.00 98.56 105 ASP A C 1
ATOM 815 O O . ASP A 1 105 ? -9.850 -2.190 -1.133 1.00 98.56 105 ASP A O 1
ATOM 819 N N . SER A 1 106 ? -9.347 -0.065 -1.619 1.00 98.62 106 SER A N 1
ATOM 820 C CA . SER A 1 106 ? -8.507 0.148 -0.434 1.00 98.62 106 SER A CA 1
ATOM 821 C C . SER A 1 106 ? -9.308 0.069 0.864 1.00 98.62 106 SER A C 1
ATOM 823 O O . SER A 1 106 ? -8.869 -0.603 1.801 1.00 98.62 106 SER A O 1
ATOM 825 N N . ARG A 1 107 ? -10.517 0.643 0.908 1.00 98.69 107 ARG A N 1
ATOM 826 C CA . ARG A 1 107 ? -11.440 0.486 2.045 1.00 98.69 107 ARG A CA 1
ATOM 827 C C . ARG A 1 107 ? -11.811 -0.980 2.268 1.00 98.69 107 ARG A C 1
ATOM 829 O O . ARG A 1 107 ? -11.768 -1.463 3.401 1.00 98.69 107 ARG A O 1
ATOM 836 N N . ALA A 1 108 ? -12.146 -1.706 1.199 1.00 98.62 108 ALA A N 1
ATOM 837 C CA . ALA A 1 108 ? -12.476 -3.128 1.276 1.00 98.62 108 ALA A CA 1
ATOM 838 C C . ALA A 1 108 ? -11.287 -3.957 1.791 1.00 98.62 108 ALA A C 1
ATOM 840 O O . ALA A 1 108 ? -11.451 -4.794 2.683 1.00 98.62 108 ALA A O 1
ATOM 841 N N . MET A 1 109 ? -10.079 -3.681 1.294 1.00 98.56 109 MET A N 1
ATOM 842 C CA . MET A 1 109 ? -8.853 -4.318 1.770 1.00 98.56 109 MET A CA 1
ATOM 843 C C . MET A 1 109 ? -8.605 -4.027 3.255 1.00 98.56 109 MET A C 1
ATOM 845 O O . MET A 1 109 ? -8.362 -4.958 4.023 1.00 98.56 109 MET A O 1
ATOM 849 N N . ALA A 1 110 ? -8.707 -2.763 3.675 1.00 98.56 110 ALA A N 1
ATOM 850 C CA . ALA A 1 110 ? -8.527 -2.349 5.065 1.00 98.56 110 ALA A CA 1
ATOM 851 C C . ALA A 1 110 ? -9.493 -3.083 6.007 1.00 98.56 110 ALA A C 1
ATOM 853 O O . ALA A 1 110 ? -9.073 -3.623 7.033 1.00 98.56 110 ALA A O 1
ATOM 854 N N . ARG A 1 111 ? -10.771 -3.186 5.619 1.00 98.50 111 ARG A N 1
ATOM 855 C CA . ARG A 1 111 ? -11.809 -3.904 6.374 1.00 98.50 111 ARG A CA 1
ATOM 856 C C . ARG A 1 111 ? -11.467 -5.375 6.614 1.00 98.50 111 ARG A C 1
ATOM 858 O O . ARG A 1 111 ? -11.772 -5.901 7.682 1.00 98.50 111 ARG A O 1
ATOM 865 N N . LEU A 1 112 ? -10.847 -6.034 5.636 1.00 98.25 112 LEU A N 1
ATOM 866 C CA . LEU A 1 112 ? -10.447 -7.441 5.728 1.00 98.25 112 LEU A CA 1
ATOM 867 C C . LEU A 1 112 ? -9.142 -7.637 6.513 1.00 98.25 112 LEU A C 1
ATOM 869 O O . LEU A 1 112 ? -8.987 -8.638 7.210 1.00 98.25 112 LEU A O 1
ATOM 8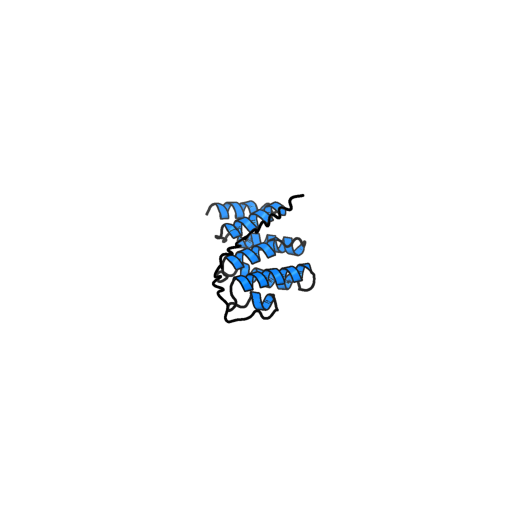73 N N . MET A 1 113 ? -8.212 -6.689 6.408 1.00 97.75 113 MET A N 1
ATOM 874 C CA . MET A 1 113 ? -6.867 -6.803 6.974 1.00 97.75 113 MET A CA 1
ATOM 875 C C . MET A 1 113 ? -6.820 -6.446 8.468 1.00 97.75 113 MET A C 1
ATOM 877 O O . MET A 1 113 ? -6.259 -7.200 9.264 1.00 97.75 113 MET A O 1
ATOM 881 N N . LEU A 1 114 ? -7.466 -5.346 8.872 1.00 98.12 114 LEU A N 1
ATOM 882 C CA . LEU A 1 114 ? -7.419 -4.805 10.240 1.00 98.12 114 LEU A CA 1
ATOM 883 C C . LEU A 1 114 ? -7.756 -5.803 11.367 1.00 98.12 114 LEU A C 1
ATOM 885 O O . LEU A 1 114 ? -7.079 -5.782 12.399 1.00 98.12 114 LEU A O 1
ATOM 889 N N . PRO A 1 115 ? -8.749 -6.706 11.230 1.00 96.75 115 PRO A N 1
ATOM 890 C CA . PRO A 1 115 ? -9.066 -7.653 12.295 1.00 96.75 115 PRO A CA 1
ATOM 891 C C . PRO A 1 115 ? -7.884 -8.531 12.717 1.00 96.75 115 PRO A C 1
ATOM 893 O O . PRO A 1 115 ? -7.788 -8.861 13.899 1.00 96.75 115 PRO A O 1
ATOM 896 N N . ASN A 1 116 ? -6.982 -8.857 11.786 1.00 95.38 116 ASN A N 1
ATOM 897 C CA . ASN A 1 116 ? -5.866 -9.782 11.999 1.00 95.38 116 ASN A CA 1
ATOM 898 C C . ASN A 1 116 ? -4.486 -9.115 11.911 1.00 95.38 116 ASN A C 1
ATOM 900 O O . ASN A 1 116 ? -3.479 -9.778 12.162 1.00 95.38 116 ASN A O 1
ATOM 904 N N . GLU A 1 117 ? -4.425 -7.829 11.565 1.00 96.62 117 GLU A N 1
ATOM 905 C CA . GLU A 1 117 ? -3.170 -7.093 11.473 1.00 96.62 117 GLU A CA 1
ATOM 906 C C . GLU A 1 117 ? -2.519 -6.929 12.854 1.00 96.62 117 GLU A C 1
ATOM 908 O O . GLU A 1 117 ? -3.181 -6.587 13.841 1.00 96.62 117 GLU A O 1
ATOM 913 N N . LYS A 1 118 ? -1.210 -7.186 12.917 1.00 94.88 118 LYS A N 1
ATOM 914 C CA . LYS A 1 118 ? -0.400 -7.057 14.139 1.00 94.88 118 LYS A CA 1
ATOM 915 C C . LYS A 1 118 ? 0.698 -6.007 14.004 1.00 94.88 118 LYS A C 1
ATOM 917 O O . LYS A 1 118 ? 1.213 -5.549 15.019 1.00 94.88 118 LYS A O 1
ATOM 922 N N . ASP A 1 119 ? 1.081 -5.646 12.781 1.00 96.81 119 ASP A N 1
ATOM 923 C CA . ASP A 1 119 ? 2.067 -4.599 12.559 1.00 96.81 119 ASP A CA 1
ATOM 924 C C . ASP A 1 119 ? 1.423 -3.234 12.807 1.00 96.81 119 ASP A C 1
ATOM 926 O O . ASP A 1 119 ? 0.589 -2.768 12.028 1.00 96.81 119 ASP A O 1
ATOM 930 N N . THR A 1 120 ? 1.813 -2.589 13.905 1.00 97.00 120 THR A N 1
ATOM 931 C CA . THR A 1 120 ? 1.278 -1.285 14.313 1.00 97.00 120 THR A CA 1
ATOM 932 C C . THR A 1 120 ? 1.487 -0.213 13.251 1.00 97.00 120 THR A C 1
ATOM 934 O O . THR A 1 120 ? 0.651 0.679 13.121 1.00 97.00 120 THR A O 1
ATOM 937 N N . GLU A 1 121 ? 2.544 -0.321 12.445 1.00 98.06 121 GLU A N 1
ATOM 938 C CA . GLU A 1 121 ? 2.814 0.630 11.371 1.00 98.06 121 GLU A CA 1
ATOM 939 C C . GLU A 1 121 ? 1.853 0.438 10.191 1.00 98.06 121 GLU A C 1
ATOM 941 O O . GLU A 1 121 ? 1.338 1.414 9.650 1.00 98.06 121 GLU A O 1
ATOM 946 N N . ALA A 1 122 ? 1.510 -0.809 9.853 1.00 98.25 122 ALA A N 1
ATOM 947 C CA . ALA A 1 122 ? 0.473 -1.094 8.859 1.00 98.25 122 ALA A CA 1
ATOM 948 C C . ALA A 1 122 ? -0.900 -0.577 9.324 1.00 98.25 122 ALA A C 1
ATOM 950 O O . ALA A 1 122 ? -1.625 0.047 8.547 1.00 98.25 122 ALA A O 1
ATOM 951 N N . VAL A 1 123 ? -1.235 -0.782 10.605 1.00 98.50 123 VAL A N 1
ATOM 952 C CA . VAL A 1 123 ? -2.460 -0.237 11.217 1.00 98.50 123 VAL A CA 1
ATOM 953 C C . VAL A 1 123 ? -2.461 1.289 11.151 1.00 98.50 123 VAL A C 1
ATOM 955 O O . VAL A 1 123 ? -3.480 1.870 10.789 1.00 98.50 123 VAL A O 1
ATOM 958 N N . ARG A 1 124 ? -1.328 1.941 11.448 1.00 98.56 124 ARG A N 1
ATOM 959 C CA . ARG A 1 124 ? -1.177 3.400 11.369 1.00 98.56 124 ARG A CA 1
ATOM 960 C C . ARG A 1 124 ? -1.445 3.917 9.956 1.00 98.56 124 ARG A C 1
ATOM 962 O O . ARG A 1 124 ? -2.223 4.855 9.814 1.00 98.56 124 ARG A O 1
ATOM 969 N N . ILE A 1 125 ? -0.845 3.308 8.931 1.00 98.69 125 ILE A N 1
ATOM 970 C CA . ILE A 1 125 ? -1.050 3.698 7.524 1.00 98.69 125 ILE A CA 1
ATOM 971 C C . ILE A 1 125 ? -2.538 3.613 7.153 1.00 98.69 125 ILE A C 1
ATOM 973 O O . ILE A 1 125 ? -3.097 4.563 6.606 1.00 98.69 125 ILE A O 1
ATOM 977 N N . ILE A 1 126 ? -3.202 2.508 7.512 1.00 98.62 126 ILE A N 1
ATOM 978 C CA . ILE A 1 126 ? -4.635 2.319 7.250 1.00 98.62 126 ILE A CA 1
ATOM 979 C C . ILE A 1 126 ? -5.484 3.338 8.024 1.00 98.62 126 ILE A C 1
ATOM 981 O O . ILE A 1 126 ? -6.439 3.875 7.471 1.00 98.62 126 ILE A O 1
ATOM 985 N N . ALA A 1 127 ? -5.148 3.617 9.286 1.00 98.62 127 ALA A N 1
ATOM 986 C CA . ALA A 1 127 ? -5.874 4.572 10.119 1.00 98.62 127 ALA A CA 1
ATOM 987 C C . ALA A 1 127 ? -5.816 5.994 9.549 1.00 98.62 127 ALA A C 1
ATOM 989 O O . ALA A 1 127 ? -6.843 6.666 9.502 1.00 98.62 127 ALA A O 1
ATOM 990 N N . VAL A 1 128 ? -4.638 6.433 9.088 1.00 98.56 128 VAL A N 1
ATOM 991 C CA . VAL A 1 128 ? -4.469 7.747 8.445 1.00 98.56 128 VAL A CA 1
A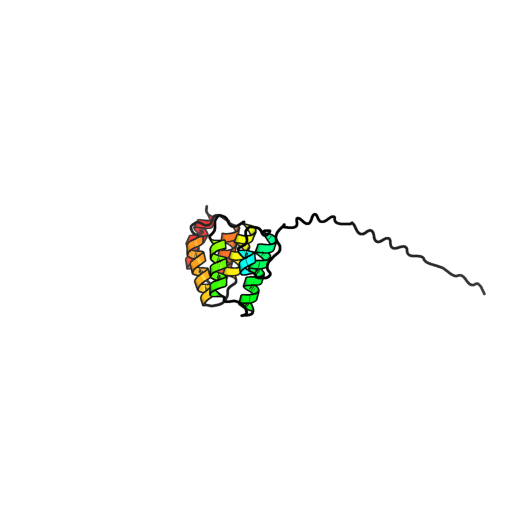TOM 992 C C . VAL A 1 128 ? -5.376 7.850 7.224 1.00 98.56 128 VAL A C 1
ATOM 994 O O . VAL A 1 128 ? -6.190 8.767 7.147 1.00 98.56 128 VAL A O 1
ATOM 997 N N . ARG A 1 129 ? -5.326 6.856 6.329 1.00 98.38 129 ARG A N 1
ATOM 998 C CA . ARG A 1 129 ? -6.167 6.869 5.129 1.00 98.38 129 ARG A CA 1
ATOM 999 C C . ARG A 1 129 ? -7.663 6.811 5.450 1.00 98.38 129 ARG A C 1
ATOM 1001 O O . ARG A 1 129 ? -8.455 7.472 4.785 1.00 98.38 129 ARG A O 1
ATOM 1008 N N . ALA A 1 130 ? -8.048 6.046 6.471 1.00 98.44 130 ALA A N 1
ATOM 1009 C CA . ALA A 1 130 ? -9.433 5.960 6.919 1.00 98.44 130 ALA A CA 1
ATOM 1010 C C . ALA A 1 130 ? -9.975 7.315 7.390 1.00 98.44 130 ALA A C 1
ATOM 1012 O O . ALA A 1 130 ? -11.116 7.635 7.080 1.00 98.44 130 ALA A O 1
ATOM 1013 N N . VAL A 1 131 ? -9.160 8.113 8.087 1.00 98.44 131 VAL A N 1
ATOM 1014 C CA . VAL A 1 131 ? -9.527 9.479 8.494 1.00 98.44 131 VAL A CA 1
ATOM 1015 C C . VAL A 1 131 ? -9.636 10.401 7.281 1.00 98.44 131 VAL A C 1
ATOM 1017 O O . VAL A 1 131 ? -10.617 11.117 7.155 1.00 98.44 131 VAL A O 1
ATOM 1020 N N . GLU A 1 132 ? -8.665 10.365 6.368 1.00 98.19 132 GLU A N 1
ATOM 1021 C CA . GLU A 1 132 ? -8.668 11.215 5.165 1.00 98.19 132 GLU A CA 1
ATOM 1022 C C . GLU A 1 132 ? -9.846 10.943 4.219 1.00 98.19 132 GLU A C 1
ATOM 1024 O O . GLU A 1 132 ? -10.208 11.809 3.429 1.00 98.19 132 GLU A O 1
ATOM 1029 N N . SER A 1 133 ? -10.411 9.733 4.262 1.00 98.06 133 SER A N 1
ATOM 1030 C CA . SER A 1 133 ? -11.493 9.288 3.373 1.00 98.06 133 SER A CA 1
ATOM 1031 C C . SER A 1 133 ? -12.834 9.067 4.087 1.00 98.06 133 SER A C 1
ATOM 1033 O O . SER A 1 133 ? -13.722 8.440 3.507 1.00 98.06 133 SER A O 1
ATOM 1035 N N . ASP A 1 134 ? -12.974 9.514 5.340 1.00 98.00 134 ASP A N 1
ATOM 1036 C CA . ASP A 1 134 ? -14.190 9.366 6.156 1.00 98.00 134 ASP A CA 1
ATOM 1037 C C . ASP A 1 134 ? -14.710 7.906 6.246 1.00 98.00 134 ASP A C 1
ATOM 1039 O O . ASP A 1 134 ? -15.904 7.608 6.137 1.00 98.00 134 ASP A O 1
ATOM 1043 N N . TRP A 1 135 ? -13.807 6.934 6.426 1.00 98.38 135 TRP A N 1
ATOM 1044 C CA . TRP A 1 135 ? -14.143 5.507 6.562 1.00 98.38 135 TRP A CA 1
ATOM 1045 C C . TRP A 1 135 ? -14.525 5.130 8.003 1.00 98.38 135 TRP A C 1
ATOM 1047 O O . TRP A 1 135 ? -13.928 4.240 8.619 1.00 98.38 135 TRP A O 1
ATOM 1057 N N . ASP A 1 136 ? -15.557 5.779 8.542 1.00 98.25 136 ASP A N 1
ATOM 1058 C CA . ASP A 1 136 ? -15.997 5.614 9.938 1.00 98.25 136 ASP A CA 1
ATOM 1059 C C . ASP A 1 136 ? -16.374 4.169 10.307 1.00 98.25 136 ASP A C 1
ATOM 1061 O O . ASP A 1 136 ? -16.256 3.750 11.462 1.00 98.25 136 ASP A O 1
ATOM 1065 N N . ASP A 1 137 ? -16.783 3.360 9.325 1.00 98.44 137 ASP A N 1
ATOM 1066 C CA . ASP A 1 137 ? -17.127 1.952 9.540 1.00 98.44 137 ASP A CA 1
ATOM 1067 C C . ASP A 1 137 ? -15.932 1.095 9.992 1.00 98.44 137 ASP A C 1
ATOM 1069 O O . ASP A 1 137 ? -16.128 0.013 10.554 1.00 98.44 137 ASP A O 1
ATOM 1073 N N . LEU A 1 138 ? -14.700 1.574 9.793 1.00 98.56 138 LEU A N 1
ATOM 1074 C CA . LEU A 1 138 ? -13.483 0.892 10.227 1.00 98.56 138 LEU A CA 1
ATOM 1075 C C . LEU A 1 138 ? -13.121 1.167 11.692 1.00 98.56 138 LEU A C 1
ATOM 1077 O O . LEU A 1 138 ? -12.301 0.429 12.250 1.00 98.56 138 LEU A O 1
ATOM 1081 N N . ALA A 1 139 ? -13.738 2.157 12.350 1.00 98.12 139 ALA A N 1
ATOM 1082 C CA . ALA A 1 139 ? -13.378 2.555 13.713 1.00 98.12 139 ALA A CA 1
ATOM 1083 C C . ALA A 1 139 ? -13.381 1.383 14.723 1.00 98.12 139 ALA A C 1
ATOM 1085 O O . ALA A 1 139 ? -12.391 1.219 15.443 1.00 98.12 139 ALA A O 1
ATOM 1086 N N . PRO A 1 140 ? -14.385 0.477 14.756 1.00 98.12 140 PRO A N 1
ATOM 1087 C CA . PRO A 1 140 ? -14.353 -0.663 15.673 1.00 98.12 140 PRO A CA 1
ATOM 1088 C C . PRO A 1 140 ? -13.217 -1.654 15.386 1.00 98.12 140 PRO A C 1
ATOM 1090 O O . PRO A 1 140 ? -12.740 -2.325 16.301 1.00 98.12 140 PRO A O 1
ATOM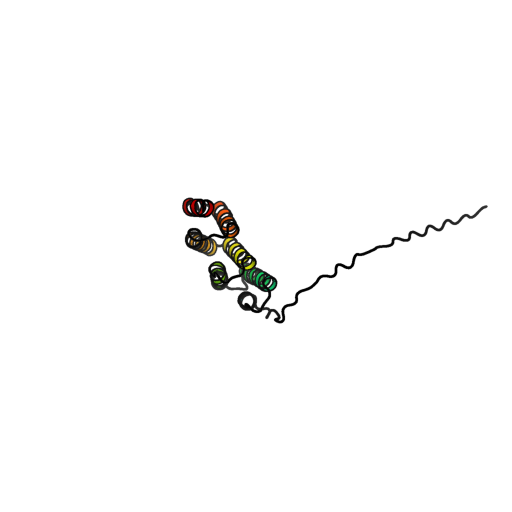 1093 N N . ALA A 1 141 ? -12.809 -1.813 14.124 1.00 98.00 141 ALA A N 1
ATOM 1094 C CA . ALA A 1 141 ? -11.695 -2.689 13.761 1.00 98.00 141 ALA A CA 1
ATOM 1095 C C . ALA A 1 141 ? -10.352 -2.059 14.164 1.00 98.00 141 ALA A C 1
ATOM 1097 O O . ALA A 1 141 ? -9.511 -2.748 14.738 1.00 98.00 141 ALA A O 1
ATOM 1098 N N . LEU A 1 142 ? -10.200 -0.749 13.955 1.00 97.75 142 LEU A N 1
ATOM 1099 C CA . LEU A 1 142 ? -9.029 0.027 14.367 1.00 97.75 142 LEU A CA 1
ATOM 1100 C C . LEU A 1 142 ? -8.826 0.004 15.887 1.00 97.75 142 LEU A C 1
ATOM 1102 O O . LEU A 1 142 ? -7.743 -0.354 16.344 1.00 97.75 142 LEU A O 1
ATOM 1106 N N . VAL A 1 143 ? -9.872 0.288 16.674 1.00 96.94 143 VAL A N 1
ATOM 1107 C CA . VAL A 1 143 ? -9.801 0.244 18.149 1.00 96.94 143 VAL A CA 1
ATOM 1108 C C . VAL A 1 143 ? -9.368 -1.137 18.635 1.00 96.94 143 VAL A C 1
ATOM 1110 O O . VAL A 1 143 ? -8.467 -1.243 19.463 1.00 96.94 143 VAL A O 1
ATOM 1113 N N . ARG A 1 144 ? -9.961 -2.210 18.094 1.00 96.19 144 ARG A N 1
ATOM 1114 C CA . ARG A 1 144 ? -9.562 -3.580 18.453 1.00 96.19 144 ARG A CA 1
ATOM 1115 C C . ARG A 1 144 ? -8.124 -3.883 18.055 1.00 96.19 144 ARG A C 1
ATOM 1117 O O . ARG A 1 144 ? -7.448 -4.583 18.795 1.00 96.19 144 ARG A O 1
ATOM 1124 N N . SER A 1 145 ? -7.667 -3.389 16.906 1.00 95.06 145 SER A N 1
ATOM 1125 C CA . SER A 1 145 ? -6.301 -3.624 16.448 1.00 95.06 145 SER A CA 1
ATOM 1126 C C . SER A 1 145 ? -5.258 -2.921 17.310 1.00 95.06 145 SER A C 1
ATOM 1128 O O . SER A 1 145 ? -4.194 -3.488 17.522 1.00 95.06 145 SER A O 1
ATOM 1130 N N . LEU A 1 146 ? -5.564 -1.722 17.809 1.00 92.31 146 LEU A N 1
ATOM 1131 C CA . LEU A 1 146 ? -4.672 -0.932 18.664 1.00 92.31 146 LEU A CA 1
ATOM 1132 C C . LEU A 1 146 ? -4.681 -1.375 20.135 1.00 92.31 146 LEU A C 1
ATOM 1134 O O . LEU A 1 146 ? -3.755 -1.052 20.869 1.00 92.31 146 LEU A O 1
ATOM 1138 N N . ALA A 1 147 ? -5.728 -2.076 20.575 1.00 93.44 147 ALA A N 1
ATOM 1139 C CA . ALA A 1 147 ? -5.868 -2.552 21.952 1.00 93.44 147 ALA A CA 1
ATOM 1140 C C . ALA A 1 147 ? -5.229 -3.930 22.218 1.00 93.44 147 ALA A C 1
ATOM 1142 O O . ALA A 1 147 ? -5.239 -4.381 23.364 1.00 93.44 147 ALA A O 1
ATOM 1143 N N . ARG A 1 148 ? -4.749 -4.622 21.179 1.00 88.62 148 ARG A N 1
ATOM 1144 C CA . ARG A 1 148 ? -4.029 -5.901 21.293 1.00 88.62 148 ARG A CA 1
ATOM 1145 C C . ARG A 1 148 ? -2.549 -5.673 21.555 1.00 88.62 148 ARG A C 1
ATOM 1147 O O . ARG A 1 148 ? -1.986 -6.489 22.314 1.00 88.62 148 ARG A O 1
#

pLDDT: mean 90.89, std 14.14, range [43.56, 98.81]